Protein AF-A0AAD6VII6-F1 (afdb_monomer)

Nearest PDB structures (foldseek):
  1hwt-assembly2_G  TM=5.717E-01  e=2.076E-03  Saccharomyces cerevisiae
  1hwt-assembly2_H  TM=5.472E-01  e=1.261E-03  Saccharomyces cerevisiae
  6gys-assembly1_B  TM=6.138E-01  e=2.450E-01  Saccharomyces cerevisiae

Radius of gyration: 32.66 Å; Cα contacts (8 Å, |Δi|>4): 52; chains: 1; bounding box: 85×70×75 Å

Secondary structure (DSSP, 8-state):
--PPPPPPP------------------PPPSS-HHHHHTT------SS-HHHHHTT-GGG---SS--GGGS-TTHHHHHHHHHHHHHHHHHHHHHHTT-

pLDDT: mean 79.88, std 16.46, range [45.25, 97.81]

Structure (mmCIF, N/CA/C/O backbone):
data_AF-A0AAD6VII6-F1
#
_entry.id   AF-A0AAD6VII6-F1
#
loop_
_atom_site.group_PDB
_atom_site.id
_atom_site.type_symbol
_atom_site.label_atom_id
_atom_site.label_alt_id
_atom_site.label_comp_id
_atom_site.label_asym_id
_atom_site.label_entity_id
_atom_site.label_seq_id
_atom_site.pdbx_PDB_ins_code
_atom_site.Cartn_x
_atom_site.Cartn_y
_atom_site.Cartn_z
_atom_site.occupancy
_atom_site.B_iso_or_equiv
_atom_site.auth_seq_id
_atom_site.auth_comp_id
_atom_site.auth_asym_id
_atom_site.auth_atom_id
_atom_site.pdbx_PDB_model_num
ATOM 1 N N . MET A 1 1 ? 55.750 -63.123 -43.903 1.00 50.59 1 MET A N 1
ATOM 2 C CA . MET A 1 1 ? 55.596 -61.706 -44.292 1.00 50.59 1 MET A CA 1
ATOM 3 C C . MET A 1 1 ? 54.165 -61.313 -43.980 1.00 50.59 1 MET A C 1
ATOM 5 O O . MET A 1 1 ? 53.285 -61.614 -44.771 1.00 50.59 1 MET A O 1
ATOM 9 N N . SER A 1 2 ? 53.919 -60.743 -42.803 1.00 45.25 2 SER A N 1
ATOM 10 C CA . SER A 1 2 ? 52.568 -60.362 -42.378 1.00 45.25 2 SER A CA 1
ATOM 11 C C . SER A 1 2 ? 52.600 -58.893 -41.986 1.00 45.25 2 SER A C 1
ATOM 13 O O . SER A 1 2 ? 53.326 -58.510 -41.072 1.00 45.25 2 SER A O 1
ATOM 15 N N . ALA A 1 3 ? 51.888 -58.078 -42.760 1.00 57.22 3 ALA A N 1
ATOM 16 C CA . ALA A 1 3 ? 51.765 -56.640 -42.570 1.00 57.22 3 ALA A CA 1
ATOM 17 C C . ALA A 1 3 ? 50.872 -56.316 -41.351 1.00 57.22 3 ALA A C 1
ATOM 19 O O . ALA A 1 3 ? 49.955 -57.086 -41.053 1.00 57.22 3 ALA A O 1
ATOM 20 N N . PRO A 1 4 ? 51.113 -55.196 -40.645 1.00 62.81 4 PRO A N 1
ATOM 21 C CA . PRO A 1 4 ? 50.299 -54.782 -39.506 1.00 62.81 4 PRO A CA 1
ATOM 22 C C . PRO A 1 4 ? 48.944 -54.193 -39.953 1.00 62.81 4 PRO A C 1
ATOM 24 O O . PRO A 1 4 ? 48.879 -53.528 -40.990 1.00 62.81 4 PRO A O 1
ATOM 27 N N . PRO A 1 5 ? 47.862 -54.374 -39.172 1.00 63.62 5 PRO A N 1
ATOM 28 C CA . PRO A 1 5 ? 46.577 -53.746 -39.455 1.00 63.62 5 PRO A CA 1
ATOM 29 C C . PRO A 1 5 ? 46.616 -52.246 -39.124 1.00 63.62 5 PRO A C 1
ATOM 31 O O . PRO A 1 5 ? 46.935 -51.837 -38.008 1.00 63.62 5 PRO A O 1
ATOM 34 N N . THR A 1 6 ? 46.272 -51.412 -40.103 1.00 53.69 6 THR A N 1
ATOM 35 C CA . THR A 1 6 ? 46.126 -49.960 -39.951 1.00 53.69 6 THR A CA 1
ATOM 36 C C . THR A 1 6 ? 44.803 -49.617 -39.267 1.00 53.69 6 THR A C 1
ATOM 38 O O . THR A 1 6 ? 43.730 -49.884 -39.808 1.00 53.69 6 THR A O 1
ATOM 41 N N . SER A 1 7 ? 44.877 -48.992 -38.092 1.00 62.25 7 SER A N 1
ATOM 42 C CA . SER A 1 7 ? 43.731 -48.482 -37.333 1.00 62.25 7 SER A CA 1
ATOM 43 C C . SER A 1 7 ? 42.945 -47.411 -38.108 1.00 62.25 7 SER A C 1
ATOM 45 O O . SER A 1 7 ? 43.547 -46.422 -38.543 1.00 62.25 7 SER A O 1
ATOM 47 N N . PRO A 1 8 ? 41.608 -47.508 -38.231 1.00 58.44 8 PRO A N 1
ATOM 48 C CA . PRO A 1 8 ? 40.805 -46.402 -38.734 1.00 58.44 8 PRO A CA 1
ATOM 49 C C . PRO A 1 8 ? 40.666 -45.319 -37.653 1.00 58.44 8 PRO A C 1
ATOM 51 O O . PRO A 1 8 ? 40.227 -45.566 -36.529 1.00 58.44 8 PRO A O 1
ATOM 54 N N . LYS A 1 9 ? 41.079 -44.095 -37.996 1.00 50.75 9 LYS A N 1
ATOM 55 C CA . LYS A 1 9 ? 40.967 -42.902 -37.149 1.00 50.75 9 LYS A CA 1
ATOM 56 C C . LYS A 1 9 ? 39.487 -42.578 -36.922 1.00 50.75 9 LYS A C 1
ATOM 58 O O . LYS A 1 9 ? 38.751 -42.324 -37.868 1.00 50.75 9 LYS A O 1
ATOM 63 N N . SER A 1 10 ? 39.083 -42.580 -35.655 1.00 58.25 10 SER A N 1
ATOM 64 C CA . SER A 1 10 ? 37.739 -42.236 -35.189 1.00 58.25 10 SER A CA 1
ATOM 65 C C . SER A 1 10 ? 37.371 -40.805 -35.614 1.00 58.25 10 SER A C 1
ATOM 67 O O . SER A 1 10 ? 37.985 -39.840 -35.146 1.00 58.25 10 SER A O 1
ATOM 69 N N . LEU A 1 11 ? 36.406 -40.666 -36.532 1.00 60.72 11 LEU A N 1
ATOM 70 C CA . LEU A 1 11 ? 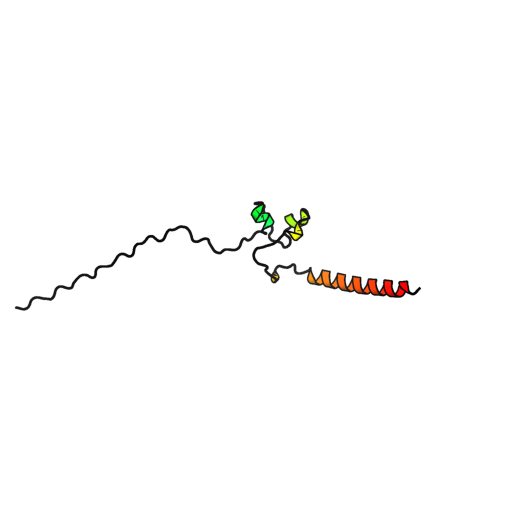35.813 -39.378 -36.889 1.00 60.72 11 LEU A CA 1
ATOM 71 C C . LEU A 1 11 ? 35.109 -38.822 -35.649 1.00 60.72 11 LEU A C 1
ATOM 73 O O . LEU A 1 11 ? 34.064 -39.311 -35.226 1.00 60.72 11 LEU A O 1
ATOM 77 N N . LYS A 1 12 ? 35.691 -37.777 -35.061 1.00 51.88 12 LYS A N 1
ATOM 78 C CA . LYS A 1 12 ? 35.001 -36.937 -34.087 1.00 51.88 12 LYS A CA 1
ATOM 79 C C . LYS A 1 12 ? 33.942 -36.151 -34.856 1.00 51.88 12 LYS A C 1
ATOM 81 O O . LYS A 1 12 ? 34.265 -35.164 -35.511 1.00 51.88 12 LYS A O 1
ATOM 86 N N . THR A 1 13 ? 32.695 -36.604 -34.801 1.00 51.84 13 THR A N 1
ATOM 87 C CA . THR A 1 13 ? 31.539 -35.812 -35.222 1.00 51.84 13 THR A CA 1
ATOM 88 C C . THR A 1 13 ? 31.514 -34.543 -34.377 1.00 51.84 13 THR A C 1
ATOM 90 O O . THR A 1 13 ? 31.207 -34.583 -33.186 1.00 51.84 13 THR A O 1
ATOM 93 N N . ALA A 1 14 ? 31.906 -33.421 -34.979 1.00 54.84 14 ALA A N 1
ATOM 94 C CA . ALA A 1 14 ? 31.720 -32.106 -34.398 1.00 54.84 14 ALA A CA 1
ATOM 95 C C . ALA A 1 14 ? 30.211 -31.861 -34.280 1.00 54.84 14 ALA A C 1
ATOM 97 O O . ALA A 1 14 ? 29.512 -31.723 -35.282 1.00 54.84 14 ALA A O 1
ATOM 98 N N . ALA A 1 15 ? 29.703 -31.867 -33.049 1.00 58.56 15 ALA A N 1
ATOM 99 C CA . ALA A 1 15 ? 28.373 -31.359 -32.756 1.00 58.56 15 ALA A CA 1
ATOM 100 C C . ALA A 1 15 ? 28.314 -29.873 -33.161 1.00 58.56 15 ALA A C 1
ATOM 102 O O . ALA A 1 15 ? 29.300 -29.162 -32.939 1.00 58.56 15 ALA A O 1
ATOM 103 N N . PRO A 1 16 ? 27.203 -29.377 -33.735 1.00 51.78 16 PRO A N 1
ATOM 104 C CA . PRO A 1 16 ? 27.074 -27.957 -34.006 1.00 51.78 16 PRO A CA 1
ATOM 105 C C . PRO A 1 16 ? 27.033 -27.215 -32.668 1.00 51.78 16 PRO A C 1
ATOM 107 O O . PRO A 1 16 ? 26.076 -27.309 -31.899 1.00 51.78 16 PRO A O 1
ATOM 110 N N . ALA A 1 17 ? 28.111 -26.494 -32.381 1.00 59.69 17 ALA A N 1
ATOM 111 C CA . ALA A 1 17 ? 28.152 -25.475 -31.352 1.00 59.69 17 ALA A CA 1
ATOM 112 C C . ALA A 1 17 ? 27.399 -24.246 -31.874 1.00 59.69 17 ALA A C 1
ATOM 114 O O . ALA A 1 17 ? 28.011 -23.271 -32.284 1.00 59.69 17 ALA A O 1
ATOM 115 N N . ASP A 1 18 ? 26.071 -24.314 -31.876 1.00 57.16 18 ASP A N 1
ATOM 116 C CA . ASP A 1 18 ? 25.217 -23.135 -32.039 1.00 57.16 18 ASP A CA 1
A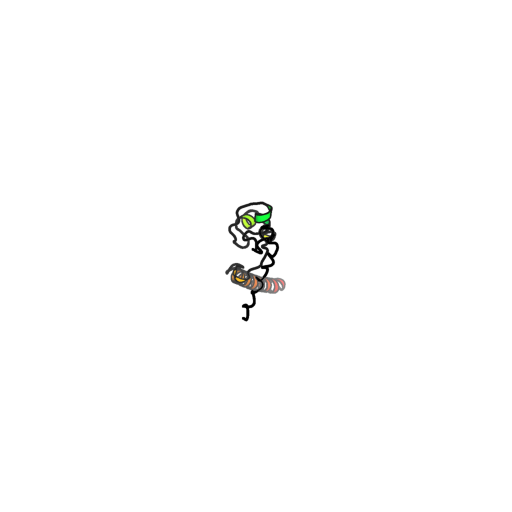TOM 117 C C . ASP A 1 18 ? 24.228 -23.083 -30.870 1.00 57.16 18 ASP A C 1
ATOM 119 O O . ASP A 1 18 ? 23.010 -23.189 -30.982 1.00 57.16 18 ASP A O 1
ATOM 123 N N . GLY A 1 19 ? 24.807 -23.034 -29.670 1.00 59.94 19 GLY A N 1
ATOM 124 C CA . GLY A 1 19 ? 24.091 -22.603 -28.485 1.00 59.94 19 GLY A CA 1
ATOM 125 C C . GLY A 1 19 ? 24.036 -21.088 -28.524 1.00 59.94 19 GLY A C 1
ATOM 126 O O . GLY A 1 19 ? 24.975 -20.437 -28.076 1.00 59.94 19 GLY A O 1
ATOM 127 N N . ASP A 1 20 ? 22.954 -20.542 -29.074 1.00 62.53 20 ASP A N 1
ATOM 128 C CA . ASP A 1 20 ? 22.640 -19.119 -29.016 1.00 62.53 20 ASP A CA 1
ATOM 129 C C . ASP A 1 20 ? 22.892 -18.599 -27.587 1.00 62.53 20 ASP A C 1
ATOM 131 O O . ASP A 1 20 ? 22.190 -18.933 -26.627 1.00 62.53 20 ASP A O 1
ATOM 135 N N . HIS A 1 21 ? 23.930 -17.772 -27.436 1.00 64.56 21 HIS A N 1
ATOM 136 C CA . HIS A 1 21 ? 24.252 -17.067 -26.201 1.00 64.56 21 HIS A CA 1
ATOM 137 C C . HIS A 1 21 ? 23.221 -15.979 -25.870 1.00 64.56 21 HIS A C 1
ATOM 139 O O . HIS A 1 21 ? 23.504 -15.126 -25.019 1.00 64.56 21 HIS A O 1
ATOM 145 N N . ARG A 1 22 ? 22.019 -15.989 -26.474 1.00 64.56 22 ARG A N 1
ATOM 146 C CA . ARG A 1 22 ? 20.812 -15.390 -25.900 1.00 64.56 22 ARG A CA 1
ATOM 147 C C . ARG A 1 22 ? 20.681 -15.896 -24.483 1.00 64.56 22 ARG A C 1
ATOM 149 O O . ARG A 1 22 ? 20.098 -16.935 -24.192 1.00 64.56 22 ARG A O 1
ATOM 156 N N . LYS A 1 23 ? 21.293 -15.122 -23.593 1.00 63.16 23 LYS A N 1
ATOM 157 C CA . LYS A 1 23 ? 21.404 -15.339 -22.168 1.00 63.16 23 LYS A CA 1
ATOM 158 C C . LYS A 1 23 ? 20.024 -15.713 -21.681 1.00 63.16 23 LYS A C 1
ATOM 160 O O . LYS A 1 23 ? 19.166 -14.839 -21.555 1.00 63.16 23 LYS A O 1
ATOM 165 N N . ARG A 1 24 ? 19.816 -17.018 -21.476 1.00 72.69 24 ARG A N 1
ATOM 166 C CA . ARG A 1 24 ? 18.550 -17.569 -21.010 1.00 72.69 24 ARG A CA 1
ATOM 167 C C . ARG A 1 24 ? 18.084 -16.670 -19.883 1.00 72.69 24 ARG A C 1
ATOM 169 O O . ARG A 1 24 ? 18.865 -16.402 -18.960 1.00 72.69 24 ARG A O 1
ATOM 176 N N . ARG A 1 25 ? 16.874 -16.119 -20.033 1.00 68.50 25 ARG A N 1
ATOM 177 C CA . ARG A 1 25 ? 16.312 -15.137 -19.104 1.00 68.50 25 ARG A CA 1
ATOM 178 C C . ARG A 1 25 ? 16.555 -15.676 -17.699 1.00 68.50 25 ARG A C 1
ATOM 180 O O . ARG A 1 25 ? 16.076 -16.755 -17.360 1.00 68.50 25 ARG A O 1
ATOM 187 N N . ARG A 1 26 ? 17.416 -14.996 -16.930 1.00 72.69 26 ARG A N 1
ATOM 188 C CA . ARG A 1 26 ? 17.753 -15.456 -15.580 1.00 72.69 26 ARG A CA 1
ATOM 189 C C . ARG A 1 26 ? 16.441 -15.471 -14.814 1.00 72.69 26 ARG A C 1
ATOM 191 O O . ARG A 1 26 ? 15.789 -14.435 -14.735 1.00 72.69 26 ARG A O 1
ATOM 198 N N . ASN A 1 27 ? 16.073 -16.630 -14.281 1.00 72.62 27 ASN A N 1
ATOM 199 C CA . ASN A 1 27 ? 14.827 -16.868 -13.553 1.00 72.62 27 ASN A CA 1
ATOM 200 C C . ASN A 1 27 ? 14.852 -16.201 -12.158 1.00 72.62 27 ASN A C 1
ATOM 202 O O . ASN A 1 27 ? 14.498 -16.807 -11.155 1.00 72.62 27 ASN A O 1
ATOM 206 N N . ARG A 1 28 ? 15.386 -14.976 -12.075 1.00 82.31 28 ARG A N 1
ATOM 207 C CA . ARG A 1 28 ? 15.590 -14.224 -10.841 1.00 82.31 28 ARG A CA 1
ATOM 208 C C . ARG A 1 28 ? 14.414 -13.276 -10.648 1.00 82.31 28 ARG A C 1
ATOM 210 O O . ARG A 1 28 ? 14.198 -12.397 -11.476 1.00 82.31 28 ARG A O 1
ATOM 217 N N . THR A 1 29 ? 13.740 -13.429 -9.518 1.00 82.88 29 THR A N 1
ATOM 218 C CA . THR A 1 29 ? 12.651 -12.568 -9.056 1.00 82.88 29 THR A CA 1
ATOM 219 C C . THR A 1 29 ? 13.091 -11.113 -8.923 1.00 82.88 29 THR A C 1
ATOM 221 O O . THR A 1 29 ? 14.217 -10.811 -8.498 1.00 82.88 29 THR A O 1
ATOM 224 N N . THR A 1 30 ? 12.180 -10.203 -9.250 1.00 87.44 30 THR A N 1
ATOM 225 C CA . THR A 1 30 ? 12.386 -8.767 -9.058 1.00 87.44 30 THR A CA 1
ATOM 226 C C . THR A 1 30 ? 12.488 -8.431 -7.566 1.00 87.44 30 THR A C 1
ATOM 228 O O . THR A 1 30 ? 11.638 -8.820 -6.772 1.00 87.44 30 THR A O 1
ATOM 231 N N . GLN A 1 31 ? 13.531 -7.692 -7.163 1.00 88.75 31 GLN A N 1
ATOM 232 C CA . GLN A 1 31 ? 13.743 -7.334 -5.749 1.00 88.75 31 GLN A CA 1
ATOM 233 C C . GLN A 1 31 ? 12.974 -6.082 -5.294 1.00 88.75 31 GLN A C 1
ATOM 235 O O . GLN A 1 31 ? 12.840 -5.852 -4.094 1.00 88.75 31 GLN A O 1
ATOM 240 N N . SER A 1 32 ? 12.508 -5.248 -6.224 1.00 94.00 32 SER A N 1
ATOM 241 C CA . SER A 1 32 ? 11.627 -4.104 -5.956 1.00 94.00 32 SER A CA 1
ATOM 242 C C . SER A 1 32 ? 10.156 -4.522 -5.988 1.00 94.00 32 SER A C 1
ATOM 244 O O . SER A 1 32 ? 9.810 -5.460 -6.704 1.00 94.00 32 SER A O 1
ATOM 246 N N . CYS A 1 33 ? 9.275 -3.788 -5.300 1.00 94.38 33 CYS A N 1
ATOM 247 C CA . CYS A 1 33 ? 7.835 -3.979 -5.487 1.00 94.38 33 CYS A CA 1
ATOM 248 C C . CYS A 1 33 ? 7.438 -3.715 -6.951 1.00 94.38 33 CYS A C 1
ATOM 250 O O . CYS A 1 33 ? 8.100 -2.948 -7.658 1.00 94.38 33 CYS A O 1
ATOM 252 N N . LEU A 1 34 ? 6.348 -4.332 -7.403 1.00 94.81 34 LEU A N 1
ATOM 253 C CA . LEU A 1 34 ? 5.848 -4.273 -8.775 1.00 94.81 34 LEU A CA 1
ATOM 254 C C . LEU A 1 34 ? 5.529 -2.839 -9.207 1.00 94.81 34 LEU A C 1
ATOM 256 O O . LEU A 1 34 ? 5.846 -2.456 -10.330 1.00 94.81 34 LEU A O 1
ATOM 260 N N . ASN A 1 35 ? 5.001 -2.011 -8.303 1.00 96.06 35 ASN A N 1
ATOM 261 C CA . ASN A 1 35 ? 4.720 -0.608 -8.595 1.00 96.06 35 ASN A CA 1
ATOM 262 C C . ASN A 1 35 ? 6.005 0.211 -8.827 1.00 96.06 35 ASN A C 1
ATOM 264 O O . ASN A 1 35 ? 6.124 0.935 -9.817 1.00 96.06 35 ASN A O 1
ATOM 268 N N . CYS A 1 36 ? 7.011 0.075 -7.957 1.00 96.44 36 CYS A N 1
ATOM 269 C CA . CYS A 1 36 ? 8.304 0.739 -8.153 1.00 96.44 36 CYS A CA 1
ATOM 270 C C . CYS A 1 36 ? 9.054 0.181 -9.369 1.00 96.44 36 CYS A C 1
ATOM 272 O O . CYS A 1 36 ? 9.729 0.941 -10.058 1.00 96.44 36 CYS A O 1
ATOM 274 N N . HIS A 1 37 ? 8.910 -1.114 -9.659 1.00 95.94 37 HIS A N 1
ATOM 275 C CA . HIS A 1 37 ? 9.471 -1.737 -10.853 1.00 95.94 37 HIS A CA 1
ATOM 276 C C . HIS A 1 37 ? 8.855 -1.153 -12.134 1.00 95.94 37 HIS A C 1
ATOM 278 O O . HIS A 1 37 ? 9.586 -0.683 -13.003 1.00 95.94 37 HIS A O 1
ATOM 284 N N . ALA A 1 38 ? 7.520 -1.106 -12.223 1.00 94.88 38 ALA A N 1
ATOM 285 C CA . ALA A 1 38 ? 6.794 -0.564 -13.373 1.00 94.88 38 ALA A CA 1
ATOM 286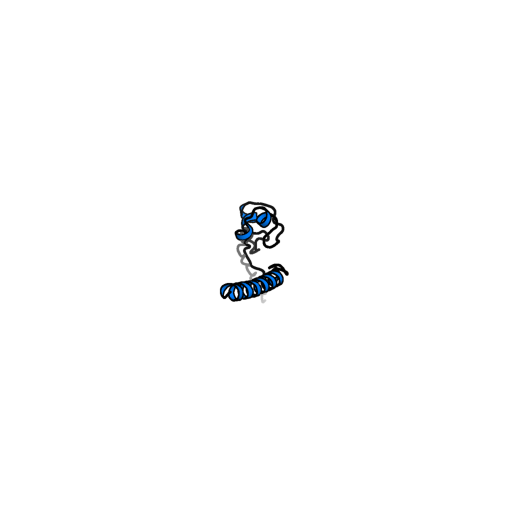 C C . ALA A 1 38 ? 7.083 0.930 -13.592 1.00 94.88 38 ALA A C 1
ATOM 288 O O . ALA A 1 38 ? 7.319 1.368 -14.715 1.00 94.88 38 ALA A O 1
ATOM 289 N N . THR A 1 39 ? 7.143 1.706 -12.506 1.00 95.38 39 THR A N 1
ATOM 290 C CA . THR A 1 39 ? 7.435 3.150 -12.548 1.00 95.38 39 THR A CA 1
ATOM 291 C C . THR A 1 39 ? 8.932 3.480 -12.577 1.00 95.38 39 THR A C 1
ATOM 293 O O . THR A 1 39 ? 9.296 4.658 -12.589 1.00 95.38 39 THR A O 1
ATOM 296 N N . LYS A 1 40 ? 9.807 2.462 -12.586 1.00 95.88 40 LYS A N 1
ATOM 297 C CA . LYS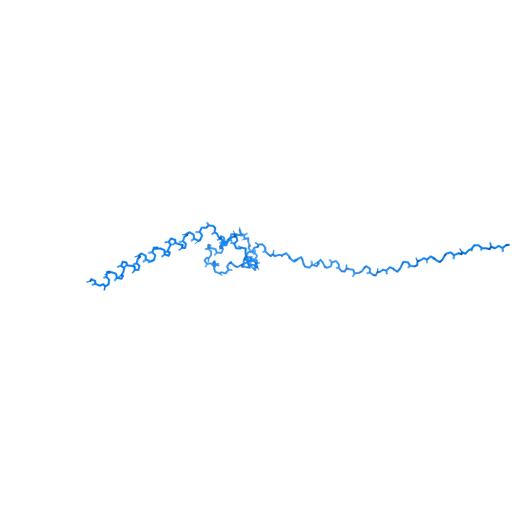 A 1 40 ? 11.277 2.585 -12.567 1.00 95.88 40 LYS A CA 1
ATOM 298 C C . LYS A 1 40 ? 11.791 3.500 -11.443 1.00 95.88 40 LYS A C 1
ATOM 300 O O . LYS A 1 40 ? 12.688 4.317 -11.643 1.00 95.88 40 LYS A O 1
ATOM 305 N N . ARG A 1 41 ? 11.206 3.390 -10.247 1.00 95.19 41 ARG A N 1
ATOM 306 C CA . ARG A 1 41 ? 11.592 4.160 -9.051 1.00 95.19 41 ARG A CA 1
ATOM 307 C C . ARG A 1 41 ? 12.410 3.315 -8.075 1.00 95.19 41 ARG A C 1
ATOM 309 O O . ARG A 1 41 ? 12.279 2.094 -8.024 1.00 95.19 41 ARG A O 1
ATOM 316 N N . MET A 1 42 ? 13.222 3.986 -7.254 1.00 94.88 42 MET A N 1
ATOM 317 C CA . MET A 1 42 ? 13.949 3.343 -6.157 1.00 94.88 42 MET A CA 1
ATOM 318 C C . MET A 1 42 ? 12.967 2.745 -5.140 1.00 94.88 42 MET A C 1
ATOM 320 O O . MET A 1 42 ? 12.010 3.404 -4.731 1.00 94.88 42 MET A O 1
ATOM 324 N N . CYS A 1 43 ? 13.219 1.498 -4.740 1.00 95.44 43 CYS A N 1
ATOM 325 C CA . CYS A 1 43 ? 12.426 0.759 -3.765 1.00 95.44 43 CYS A CA 1
ATOM 326 C C . CYS A 1 43 ? 13.318 0.368 -2.584 1.00 95.44 43 CYS A C 1
ATOM 328 O O . CYS A 1 43 ? 14.321 -0.321 -2.768 1.00 95.44 43 CYS A O 1
ATOM 330 N N . ASP A 1 44 ? 12.929 0.774 -1.378 1.00 93.81 44 ASP A N 1
ATOM 331 C CA . ASP A 1 44 ? 13.594 0.453 -0.109 1.00 93.81 44 ASP A CA 1
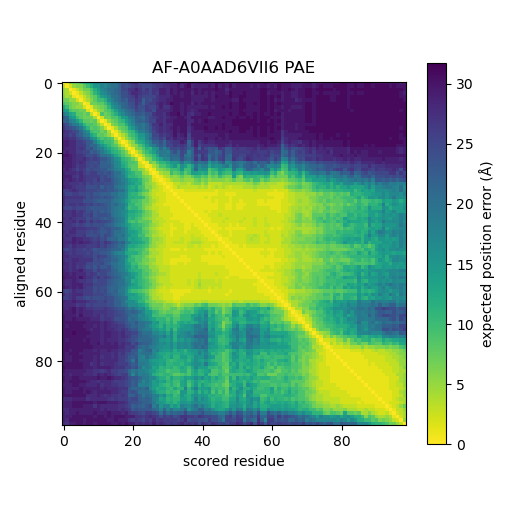ATOM 332 C C . ASP A 1 44 ? 13.300 -0.972 0.393 1.00 93.81 44 ASP A C 1
ATOM 334 O O . ASP A 1 44 ? 13.838 -1.398 1.411 1.00 93.81 44 ASP A O 1
ATOM 338 N N . ARG A 1 45 ? 12.474 -1.732 -0.339 1.00 90.38 45 ARG A N 1
ATOM 339 C CA . ARG A 1 45 ? 12.163 -3.156 -0.110 1.00 90.38 45 ARG A CA 1
ATOM 340 C C . ARG A 1 45 ? 11.506 -3.485 1.235 1.00 90.38 45 ARG A C 1
ATOM 342 O O . ARG A 1 45 ? 11.355 -4.662 1.562 1.00 90.38 45 ARG A O 1
ATOM 349 N N . LYS A 1 46 ? 11.086 -2.471 1.996 1.00 88.31 46 LYS A N 1
ATOM 350 C CA . LYS A 1 46 ? 10.159 -2.634 3.121 1.00 88.31 46 LYS A CA 1
ATOM 351 C C . LYS A 1 46 ? 8.767 -2.986 2.582 1.00 88.31 46 LYS A C 1
ATOM 353 O O . LYS A 1 46 ? 8.492 -2.813 1.388 1.00 88.31 46 LYS A O 1
ATOM 358 N N . ARG A 1 47 ? 7.900 -3.522 3.438 1.00 87.62 47 ARG A N 1
ATOM 359 C CA . ARG A 1 47 ? 6.533 -3.924 3.083 1.00 87.62 47 ARG A CA 1
ATOM 360 C C . ARG A 1 47 ? 5.522 -3.284 4.034 1.00 87.62 47 ARG A C 1
ATOM 362 O O . ARG A 1 47 ? 5.548 -3.627 5.213 1.00 87.62 47 ARG A O 1
ATOM 369 N N . PRO A 1 48 ? 4.632 -2.414 3.528 1.00 92.44 48 PRO A N 1
ATOM 370 C CA . PRO A 1 48 ? 4.756 -1.685 2.255 1.00 92.44 48 PRO A CA 1
ATOM 371 C C . PRO A 1 48 ? 6.064 -0.870 2.197 1.00 92.44 48 PRO A C 1
ATOM 373 O O . PRO A 1 48 ? 6.625 -0.501 3.229 1.00 92.44 48 PRO A O 1
ATOM 376 N N . CYS A 1 49 ? 6.606 -0.625 1.000 1.00 93.25 49 CYS A N 1
ATOM 377 C CA . CYS A 1 49 ? 7.840 0.157 0.875 1.00 93.25 49 CYS A CA 1
ATOM 378 C C . CYS A 1 49 ? 7.565 1.624 1.225 1.00 93.25 49 CYS A C 1
ATOM 380 O O . CYS A 1 49 ? 6.476 2.125 0.940 1.00 93.25 49 CYS A O 1
ATOM 382 N N . THR A 1 50 ? 8.546 2.325 1.799 1.00 94.94 50 THR A N 1
ATOM 383 C CA . THR A 1 50 ? 8.411 3.705 2.303 1.00 94.94 50 THR A CA 1
ATOM 384 C C . THR A 1 50 ? 7.750 4.627 1.283 1.00 94.94 50 THR A C 1
ATOM 386 O O . THR A 1 50 ? 6.847 5.385 1.624 1.00 94.94 50 THR A O 1
ATOM 389 N N . ARG A 1 51 ? 8.142 4.528 0.007 1.00 96.06 51 ARG A N 1
ATOM 390 C CA . ARG A 1 51 ? 7.553 5.355 -1.052 1.00 96.06 51 ARG A CA 1
ATOM 391 C C . ARG A 1 51 ? 6.072 5.061 -1.282 1.00 96.06 51 ARG A C 1
ATOM 393 O O . ARG A 1 51 ? 5.295 5.993 -1.448 1.00 96.06 51 ARG A O 1
ATOM 400 N N . CYS A 1 52 ? 5.680 3.789 -1.322 1.00 95.88 52 CYS A N 1
ATOM 401 C CA . CYS A 1 52 ? 4.270 3.439 -1.497 1.00 95.88 52 CYS A CA 1
ATOM 402 C C . CYS A 1 52 ? 3.445 3.837 -0.267 1.00 95.88 52 CYS A C 1
ATOM 404 O O . CYS A 1 52 ? 2.311 4.273 -0.434 1.00 95.88 52 CYS A O 1
ATOM 406 N N . SER A 1 53 ? 4.024 3.761 0.935 1.00 95.44 53 SER A N 1
ATOM 407 C CA . SER A 1 53 ? 3.393 4.243 2.167 1.00 95.44 53 SER A CA 1
ATOM 408 C C . SER A 1 53 ? 3.178 5.757 2.149 1.00 95.44 53 SER A C 1
ATOM 410 O O . SER A 1 53 ? 2.065 6.214 2.374 1.00 95.44 53 SER A O 1
ATOM 412 N N . GLN A 1 54 ? 4.210 6.538 1.815 1.00 95.88 54 GLN A N 1
ATOM 413 C CA . GLN A 1 54 ? 4.132 8.006 1.765 1.00 95.88 54 GLN A CA 1
ATOM 414 C C . GLN A 1 54 ? 3.158 8.519 0.701 1.00 95.88 54 GLN A C 1
ATOM 416 O O . GLN A 1 54 ? 2.523 9.548 0.891 1.00 95.88 54 GLN A O 1
ATOM 421 N N . LEU A 1 55 ? 3.036 7.803 -0.417 1.00 95.44 55 LEU A N 1
ATOM 422 C CA . LEU A 1 55 ? 2.102 8.143 -1.490 1.00 95.44 55 LEU A CA 1
ATOM 423 C C . LEU A 1 55 ? 0.668 7.655 -1.220 1.00 95.44 55 LEU A C 1
ATOM 425 O O . LEU A 1 55 ? -0.197 7.864 -2.063 1.00 95.44 55 LEU A O 1
ATOM 429 N N . GLY A 1 56 ? 0.414 6.965 -0.102 1.00 94.75 56 GLY A N 1
ATOM 430 C CA . GLY A 1 56 ? -0.908 6.413 0.211 1.00 94.75 56 GLY A CA 1
ATOM 431 C C . GLY A 1 56 ? -1.338 5.253 -0.696 1.00 94.75 56 GLY A C 1
ATOM 432 O O . GLY A 1 56 ? -2.497 4.860 -0.690 1.00 94.75 56 GLY A O 1
ATOM 433 N N . ILE A 1 57 ? -0.412 4.667 -1.459 1.00 95.06 57 ILE A N 1
ATOM 434 C CA . ILE A 1 57 ? -0.658 3.557 -2.398 1.00 95.06 57 ILE A CA 1
ATOM 435 C C . ILE A 1 57 ? -0.112 2.230 -1.861 1.00 95.06 57 ILE A C 1
ATOM 437 O O . ILE A 1 57 ? 0.311 1.354 -2.618 1.00 95.06 57 ILE A O 1
ATOM 441 N N . ALA A 1 58 ? -0.083 2.076 -0.537 1.00 92.62 58 ALA A N 1
ATOM 442 C CA . ALA A 1 58 ? 0.404 0.871 0.128 1.00 92.62 58 ALA A CA 1
ATOM 443 C C . ALA A 1 58 ? -0.321 -0.402 -0.350 1.00 92.62 58 ALA A C 1
ATOM 445 O O . ALA A 1 58 ? 0.327 -1.436 -0.494 1.00 92.62 58 ALA A O 1
ATOM 446 N N . GLY A 1 59 ? -1.614 -0.309 -0.690 1.00 90.75 59 GLY A N 1
ATOM 447 C CA . GLY A 1 59 ? -2.396 -1.416 -1.260 1.00 90.75 59 GLY A CA 1
ATOM 448 C C . GLY A 1 59 ? -1.899 -1.907 -2.627 1.00 90.75 59 GLY A C 1
ATOM 449 O O . GLY A 1 59 ? -2.093 -3.066 -2.974 1.00 90.75 59 GLY A O 1
ATOM 450 N N . ASN A 1 60 ? -1.176 -1.068 -3.374 1.00 93.19 60 ASN A N 1
ATOM 451 C CA . ASN A 1 60 ? -0.578 -1.413 -4.668 1.00 93.19 60 ASN A CA 1
ATOM 452 C C . ASN A 1 60 ? 0.893 -1.853 -4.524 1.00 93.19 60 ASN A C 1
ATOM 454 O O . ASN A 1 60 ? 1.576 -2.127 -5.516 1.00 93.19 60 ASN A O 1
ATOM 458 N N . CYS A 1 61 ? 1.421 -1.903 -3.297 1.00 93.56 61 CYS A N 1
ATOM 459 C CA . CYS A 1 61 ? 2.798 -2.284 -3.006 1.00 93.56 61 CYS A CA 1
ATOM 460 C C . CYS A 1 61 ? 2.954 -3.811 -2.941 1.00 93.56 61 CYS A C 1
ATOM 462 O O . CYS A 1 61 ? 3.188 -4.389 -1.882 1.00 93.56 61 CYS A O 1
ATOM 464 N N . VAL A 1 62 ? 2.834 -4.465 -4.095 1.00 92.50 62 VAL A N 1
ATOM 465 C CA . VAL A 1 62 ? 2.903 -5.930 -4.224 1.00 92.50 62 VAL A CA 1
ATOM 466 C C . VAL A 1 62 ? 4.286 -6.358 -4.709 1.00 92.50 62 VAL A C 1
ATOM 468 O O . VAL A 1 62 ? 4.960 -5.612 -5.417 1.00 92.50 62 VAL A O 1
ATOM 471 N N . TYR A 1 63 ? 4.731 -7.551 -4.336 1.00 91.50 63 TYR A N 1
ATOM 472 C CA . TYR A 1 63 ? 5.962 -8.171 -4.830 1.00 91.50 63 TYR A CA 1
ATOM 473 C C . TYR A 1 63 ? 5.615 -9.522 -5.460 1.00 91.50 63 TYR A C 1
ATOM 475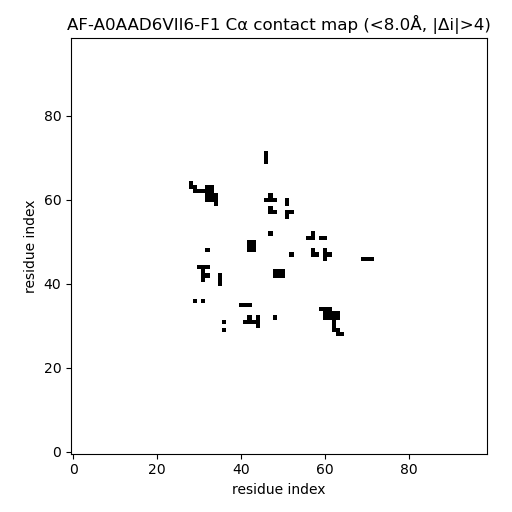 O O . TYR A 1 63 ? 4.607 -10.124 -5.121 1.00 91.50 63 TYR A O 1
ATOM 483 N N . GLU A 1 64 ? 6.467 -10.005 -6.358 1.00 87.06 64 GLU A N 1
ATOM 484 C CA . GLU A 1 64 ? 6.245 -11.239 -7.130 1.00 87.06 64 GLU A CA 1
ATOM 485 C C . GLU A 1 64 ? 6.290 -12.521 -6.270 1.00 87.06 64 GLU A C 1
ATOM 487 O O . GLU A 1 64 ? 5.776 -13.558 -6.673 1.00 87.06 64 GLU A O 1
ATOM 492 N N . VAL A 1 65 ? 6.890 -12.451 -5.077 1.00 81.94 65 VAL A N 1
ATOM 493 C CA . VAL A 1 65 ? 6.937 -13.543 -4.093 1.00 81.94 65 VAL A CA 1
ATOM 494 C C . VAL A 1 65 ? 6.630 -12.959 -2.725 1.00 81.94 65 VAL A C 1
ATOM 496 O O . VAL A 1 65 ? 7.313 -12.023 -2.304 1.00 81.94 65 VAL A O 1
ATOM 499 N N . ASP A 1 66 ? 5.637 -13.495 -2.023 1.00 68.62 66 ASP A N 1
ATOM 500 C CA . ASP A 1 66 ? 5.363 -13.155 -0.630 1.00 68.62 66 ASP A CA 1
ATOM 501 C C . ASP A 1 66 ? 6.271 -13.962 0.298 1.00 68.62 66 ASP A C 1
ATOM 503 O O . ASP A 1 66 ? 6.130 -15.171 0.438 1.00 68.62 66 ASP A O 1
ATOM 507 N N . ASP A 1 67 ? 7.236 -13.279 0.914 1.00 67.06 67 ASP A N 1
ATOM 508 C CA . ASP A 1 67 ? 8.077 -13.856 1.961 1.00 67.06 67 ASP A CA 1
ATOM 509 C C . ASP A 1 67 ? 7.389 -13.591 3.315 1.00 67.06 67 ASP A C 1
ATOM 511 O O . ASP A 1 67 ? 7.350 -12.432 3.752 1.00 67.06 67 ASP A O 1
ATOM 515 N N . PRO A 1 68 ? 6.791 -14.610 3.964 1.00 63.56 68 PRO A N 1
ATOM 516 C CA . PRO A 1 68 ? 6.005 -14.420 5.185 1.00 63.56 68 PRO A CA 1
ATOM 517 C C . PRO A 1 68 ? 6.862 -13.921 6.353 1.00 63.56 68 PRO A C 1
ATOM 519 O O . PRO A 1 68 ? 6.365 -13.209 7.217 1.00 63.56 68 PRO A O 1
ATOM 522 N N . ASN A 1 69 ? 8.171 -14.192 6.340 1.00 63.19 69 ASN A N 1
ATOM 523 C CA . ASN A 1 69 ? 9.100 -13.727 7.370 1.00 63.19 69 ASN A CA 1
ATOM 524 C C . ASN A 1 69 ? 9.412 -12.217 7.262 1.00 63.19 69 ASN A C 1
ATOM 526 O O . ASN A 1 69 ? 10.037 -11.637 8.148 1.00 63.19 69 ASN A O 1
ATOM 530 N N . ARG A 1 70 ? 8.990 -11.560 6.172 1.00 63.34 70 ARG A N 1
ATOM 531 C CA . ARG A 1 70 ? 9.182 -10.117 5.932 1.00 63.34 70 ARG A CA 1
ATOM 532 C C . ARG A 1 70 ? 7.918 -9.284 6.121 1.00 63.34 70 ARG A C 1
ATOM 534 O O . ARG A 1 70 ? 7.978 -8.063 5.956 1.00 63.34 70 ARG A O 1
ATOM 541 N N . GLN A 1 71 ? 6.789 -9.914 6.440 1.00 62.66 71 GLN A N 1
ATOM 542 C CA . GLN A 1 71 ? 5.595 -9.215 6.907 1.00 62.66 71 GLN A CA 1
ATOM 543 C C . GLN A 1 71 ? 5.906 -8.714 8.323 1.00 62.66 71 GLN A C 1
ATOM 545 O O . GLN A 1 71 ? 6.256 -9.499 9.196 1.00 62.66 71 GLN A O 1
ATOM 550 N N . GLY A 1 72 ? 5.947 -7.391 8.498 1.00 63.94 72 GLY A N 1
ATOM 551 C CA . GLY A 1 72 ? 6.631 -6.724 9.610 1.00 63.94 72 GLY A CA 1
ATOM 552 C C . GLY A 1 72 ? 6.356 -7.329 10.990 1.00 63.94 72 GLY A C 1
ATOM 553 O O . GLY A 1 72 ? 5.204 -7.507 11.382 1.00 63.94 72 GLY A O 1
ATOM 554 N N . GLN A 1 73 ? 7.438 -7.554 11.741 1.00 58.47 73 GLN A N 1
ATOM 555 C CA . GLN A 1 73 ? 7.520 -8.168 13.077 1.00 58.47 73 GLN A CA 1
ATOM 556 C C . GLN A 1 73 ? 6.772 -7.411 14.204 1.00 58.47 73 GLN A C 1
ATOM 558 O O . GLN A 1 73 ? 7.048 -7.634 15.371 1.00 58.47 73 GL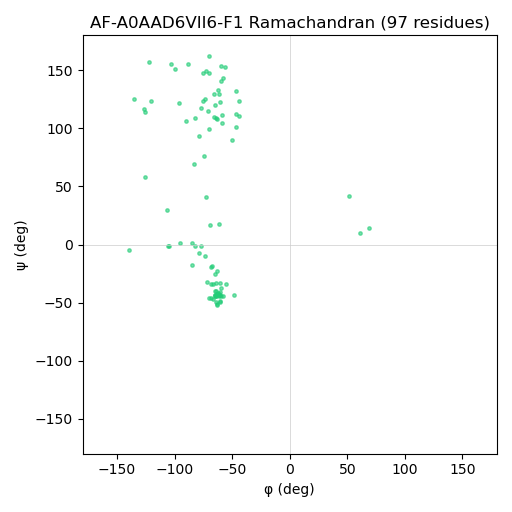N A O 1
ATOM 563 N N . GLY A 1 74 ? 5.837 -6.516 13.878 1.00 61.28 74 GLY A N 1
ATOM 564 C CA . GLY A 1 74 ? 4.999 -5.788 14.840 1.00 61.28 74 GLY A CA 1
ATOM 565 C C . GLY A 1 74 ? 3.535 -5.641 14.413 1.00 61.28 74 GLY A C 1
ATOM 566 O O . GLY A 1 74 ? 2.717 -5.159 15.190 1.00 61.28 74 GLY A O 1
ATOM 567 N N . GLN A 1 75 ? 3.169 -6.080 13.200 1.00 65.69 75 GLN A N 1
ATOM 568 C CA . GLN A 1 75 ? 1.784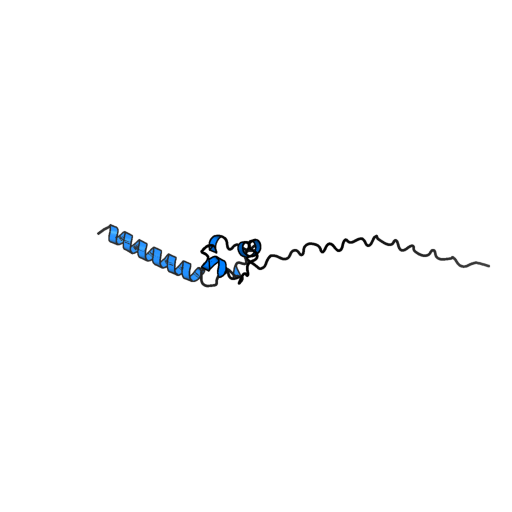 -5.980 12.729 1.00 65.69 75 GLN A CA 1
ATOM 569 C C . GLN A 1 75 ? 0.866 -6.972 13.461 1.00 65.69 75 GLN A C 1
ATOM 571 O O . GLN A 1 75 ? -0.304 -6.676 13.694 1.00 65.69 75 GLN A O 1
ATOM 576 N N . GLY A 1 76 ? 1.398 -8.134 13.856 1.00 72.00 76 GLY A N 1
ATOM 577 C CA . GLY A 1 76 ? 0.671 -9.115 14.665 1.00 72.00 76 GLY A CA 1
ATOM 578 C C . GLY A 1 76 ? 0.334 -8.584 16.059 1.00 72.00 76 GLY A C 1
ATOM 579 O O . GLY A 1 76 ? -0.808 -8.711 16.507 1.00 72.00 76 GLY A O 1
ATOM 580 N N . ASP A 1 77 ? 1.294 -7.921 16.705 1.00 79.12 77 ASP A N 1
ATOM 581 C CA . ASP A 1 77 ? 1.124 -7.364 18.049 1.00 79.12 77 ASP A CA 1
ATOM 582 C C . ASP A 1 77 ? 0.135 -6.198 18.046 1.00 79.12 77 ASP A C 1
ATOM 584 O O . ASP A 1 77 ? -0.776 -6.148 18.872 1.00 79.12 77 ASP A O 1
ATOM 588 N N . GLU A 1 78 ? 0.270 -5.281 17.084 1.00 85.94 78 GLU A N 1
ATOM 589 C CA . GLU A 1 78 ? -0.643 -4.148 16.937 1.00 85.94 78 GLU A CA 1
ATOM 590 C C . GLU A 1 78 ? -2.064 -4.605 16.601 1.00 85.94 78 GLU A C 1
ATOM 592 O O . GLU A 1 78 ? -3.017 -4.166 17.244 1.00 85.94 78 GLU A O 1
ATOM 597 N N . ARG A 1 79 ? -2.219 -5.556 15.671 1.00 89.69 79 ARG A N 1
ATOM 598 C CA . ARG A 1 79 ? -3.526 -6.142 15.346 1.00 89.69 79 ARG A CA 1
ATOM 599 C C . ARG A 1 79 ? -4.175 -6.765 16.577 1.00 89.69 79 ARG A C 1
ATOM 601 O O . ARG A 1 79 ? -5.359 -6.545 16.806 1.00 89.69 79 ARG A O 1
ATOM 608 N N . SER A 1 80 ? -3.415 -7.514 17.370 1.00 92.19 80 SER A N 1
ATOM 609 C CA . SER A 1 80 ? -3.933 -8.165 18.578 1.00 92.19 80 SER A CA 1
ATOM 610 C C . SER A 1 80 ? -4.370 -7.138 19.626 1.00 92.19 80 SER A C 1
ATOM 612 O O . SER A 1 80 ? -5.459 -7.250 20.185 1.00 92.19 80 SER A O 1
ATOM 614 N N . ARG A 1 81 ? -3.571 -6.083 19.840 1.00 95.00 81 ARG A N 1
ATOM 615 C CA . ARG A 1 81 ? -3.916 -4.968 20.739 1.00 95.00 81 ARG A CA 1
ATOM 616 C C . ARG A 1 81 ? -5.182 -4.239 20.291 1.00 95.00 81 ARG A C 1
ATOM 618 O O . ARG A 1 81 ? -6.044 -3.966 21.122 1.00 95.00 81 ARG A O 1
ATOM 625 N N . LEU A 1 82 ? -5.308 -3.955 18.993 1.00 95.00 82 LEU A N 1
ATOM 626 C CA . LEU A 1 82 ? -6.487 -3.299 18.425 1.00 95.00 82 LEU A CA 1
ATOM 627 C C . LEU A 1 82 ? -7.738 -4.166 18.575 1.00 95.00 82 LEU A C 1
ATOM 629 O O . LEU A 1 82 ? -8.765 -3.656 19.006 1.00 95.00 82 LEU A O 1
ATOM 633 N N . MET A 1 83 ? -7.650 -5.467 18.289 1.00 96.06 83 MET A N 1
ATOM 634 C CA . MET A 1 83 ? -8.779 -6.394 18.445 1.00 96.06 83 MET A CA 1
ATOM 635 C C . MET A 1 83 ? -9.250 -6.479 19.901 1.00 96.06 83 MET A C 1
ATOM 637 O O . MET A 1 83 ? -10.448 -6.403 20.157 1.00 96.06 83 MET A O 1
ATOM 641 N N . ASN A 1 84 ? -8.320 -6.546 20.860 1.00 97.50 84 ASN A N 1
ATOM 642 C CA . ASN A 1 84 ? -8.663 -6.512 22.285 1.00 97.50 84 ASN A CA 1
ATOM 643 C C . ASN A 1 84 ? -9.354 -5.202 22.675 1.00 97.50 84 ASN A C 1
ATOM 645 O O . ASN A 1 84 ? -10.360 -5.220 23.380 1.00 97.50 84 ASN A O 1
ATOM 649 N N . ARG A 1 85 ? -8.843 -4.06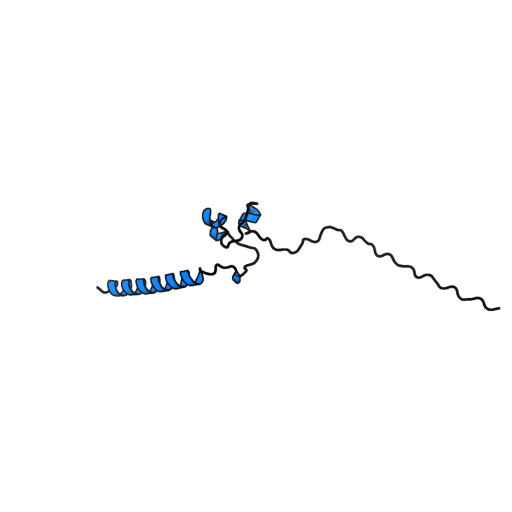3 22.189 1.00 97.00 85 ARG A N 1
ATOM 650 C CA . ARG A 1 85 ? -9.442 -2.756 22.470 1.00 97.00 85 ARG A CA 1
ATOM 651 C C . ARG A 1 85 ? -10.838 -2.622 21.864 1.00 97.00 85 ARG A C 1
ATOM 653 O O . ARG A 1 85 ? -11.718 -2.068 22.511 1.00 97.00 85 ARG A O 1
ATOM 660 N N . VAL A 1 86 ? -11.049 -3.131 20.649 1.00 97.81 86 VAL A N 1
ATOM 661 C CA . VAL A 1 86 ? -12.372 -3.163 20.005 1.00 97.81 86 VAL A CA 1
ATOM 662 C C . VAL A 1 86 ? -13.346 -3.990 20.841 1.00 97.81 86 VAL A C 1
ATOM 664 O O . VAL A 1 86 ? -14.414 -3.488 21.169 1.00 97.81 86 VAL A O 1
ATOM 667 N N . ALA A 1 87 ? -12.958 -5.193 21.270 1.00 97.62 87 ALA A N 1
ATOM 668 C CA . ALA A 1 87 ? -13.813 -6.053 22.089 1.00 97.62 87 ALA A CA 1
ATOM 669 C C . ALA A 1 87 ? -14.204 -5.408 23.435 1.00 97.62 87 ALA A C 1
ATOM 671 O O . ALA A 1 87 ? -15.356 -5.500 23.858 1.00 97.62 87 ALA A O 1
ATOM 672 N N . GLU A 1 88 ? -13.262 -4.727 24.097 1.00 96.75 88 GLU A N 1
ATOM 673 C CA . GLU A 1 88 ? -13.522 -3.968 25.327 1.00 96.75 88 GLU A CA 1
ATOM 674 C C . GLU A 1 88 ? -14.549 -2.848 25.086 1.00 96.75 88 GLU A C 1
ATOM 676 O O . GLU A 1 88 ? -15.541 -2.744 25.808 1.00 96.75 88 GLU A O 1
ATOM 681 N N . LEU A 1 89 ? -14.348 -2.046 24.034 1.00 97.19 89 LEU A N 1
ATOM 682 C CA . LEU A 1 89 ? -15.247 -0.946 23.673 1.00 97.19 89 LEU A CA 1
ATOM 683 C C . LEU A 1 89 ? -16.650 -1.443 23.305 1.00 97.19 89 LEU A C 1
ATOM 685 O O . LEU A 1 89 ? -17.642 -0.862 23.739 1.00 97.19 89 LEU A O 1
ATOM 689 N N . GLU A 1 90 ? -16.744 -2.534 22.546 1.00 96.62 90 GLU A N 1
ATOM 690 C CA . GLU A 1 90 ? -18.019 -3.174 22.213 1.00 96.62 90 GLU A CA 1
ATOM 691 C C . GLU A 1 90 ? -18.764 -3.663 23.463 1.00 96.62 90 GLU A C 1
ATOM 693 O O . GLU A 1 90 ? -19.994 -3.622 23.500 1.00 96.62 90 GLU A O 1
ATOM 698 N N . GLY A 1 91 ? -18.042 -4.102 24.500 1.00 95.62 91 GLY A N 1
ATOM 699 C CA . GLY A 1 91 ? -18.614 -4.444 25.802 1.00 95.62 91 GLY A CA 1
ATOM 700 C C . GLY A 1 91 ? -19.261 -3.243 26.490 1.00 95.62 91 GLY A C 1
ATOM 701 O O . GLY A 1 91 ? -20.437 -3.309 26.845 1.00 95.62 91 GLY A O 1
ATOM 702 N N . VAL A 1 92 ? -18.520 -2.137 26.599 1.00 95.06 92 VAL A N 1
ATOM 703 C CA . VAL A 1 92 ? -19.000 -0.888 27.216 1.00 95.06 92 VAL A CA 1
ATOM 704 C C . VAL A 1 92 ? -20.227 -0.345 26.488 1.00 95.06 92 VAL A C 1
ATOM 706 O O . VAL A 1 92 ? -21.206 0.030 27.125 1.00 95.06 92 VAL A O 1
ATOM 709 N N . ILE A 1 93 ? -20.206 -0.335 25.151 1.00 96.38 93 ILE A N 1
ATOM 710 C CA . ILE A 1 93 ? -21.342 0.133 24.344 1.00 96.38 93 ILE A CA 1
ATOM 711 C C . ILE A 1 93 ? -22.584 -0.714 24.622 1.00 96.38 93 ILE A C 1
ATOM 713 O O . ILE A 1 93 ? -23.676 -0.170 24.766 1.00 96.38 93 ILE A O 1
ATOM 717 N N . ARG A 1 94 ? -22.433 -2.039 24.710 1.00 94.00 94 ARG A N 1
ATOM 718 C CA . ARG A 1 94 ? -23.554 -2.953 24.954 1.00 94.00 94 ARG A CA 1
ATOM 719 C C . ARG A 1 94 ? -24.189 -2.730 26.325 1.00 94.00 94 ARG A C 1
ATOM 721 O O . ARG A 1 94 ? -25.409 -2.775 26.425 1.00 94.00 94 ARG A O 1
ATOM 728 N N . GLU A 1 95 ? -23.376 -2.477 27.347 1.00 90.38 95 GLU A N 1
ATOM 729 C CA . GLU A 1 95 ? -23.847 -2.179 28.703 1.00 90.38 95 GLU A CA 1
ATOM 730 C C . GLU A 1 95 ? -24.522 -0.801 28.779 1.00 90.38 95 GLU A C 1
ATOM 732 O O . GLU A 1 95 ? -25.642 -0.690 29.271 1.00 90.38 95 GLU A O 1
ATOM 737 N N . ALA A 1 96 ? -23.907 0.227 28.187 1.00 86.56 96 ALA A N 1
ATOM 738 C CA . ALA A 1 96 ? -24.455 1.584 28.125 1.00 86.56 96 ALA A CA 1
ATOM 739 C C . ALA A 1 96 ? -25.719 1.703 27.254 1.00 86.56 96 ALA A C 1
ATOM 741 O O . ALA A 1 96 ? -26.459 2.671 27.374 1.00 86.56 96 ALA A O 1
ATOM 742 N N . SER A 1 97 ? -25.979 0.734 26.371 1.00 79.62 97 SER A N 1
ATOM 743 C CA . SER A 1 97 ? -27.196 0.695 25.547 1.00 79.62 97 SER A CA 1
ATOM 744 C C . SER A 1 97 ? -28.430 0.181 26.304 1.00 79.62 97 SER A C 1
ATOM 746 O O . SER A 1 97 ? -29.524 0.199 25.746 1.00 79.62 97 SER A O 1
ATOM 748 N N . TRP A 1 98 ? -28.270 -0.306 27.541 1.00 64.25 98 TRP A N 1
ATOM 749 C CA . TRP A 1 98 ? -29.363 -0.790 28.397 1.00 64.25 98 TRP A CA 1
ATOM 750 C C . TRP A 1 98 ? -29.710 0.180 29.548 1.00 64.25 98 TRP A C 1
ATOM 752 O O . TRP A 1 98 ? -30.625 -0.086 30.328 1.00 64.25 98 TRP A O 1
ATOM 762 N N . THR A 1 99 ? -28.996 1.304 29.655 1.00 55.78 99 THR A N 1
ATOM 763 C CA . THR A 1 99 ? -29.256 2.406 30.601 1.00 55.78 99 THR A CA 1
ATOM 764 C C . THR A 1 99 ? -29.810 3.618 29.874 1.00 55.78 99 THR A C 1
ATOM 766 O O . THR A 1 99 ? -30.789 4.206 30.378 1.00 55.78 99 THR A O 1
#

Organism: NCBI:txid153505

Mean predicted aligned error: 15.75 Å

InterPro domains:
  IPR001138 Zn(2)Cys(6) fungal-type DNA-binding domain [PF00172] (31-65)
  IPR001138 Zn(2)Cys(6) fungal-type DNA-binding domain [PS00463] (32-61)
  IPR001138 Zn(2)Cys(6) fungal-type DNA-binding domain [PS50048] (32-63)
  IPR001138 Zn(2)Cys(6) fungal-type DNA-binding domain [SM00066] (27-72)
  IPR036864 Zn(2)-C6 fungal-type DNA-binding domain superfamily [G3DSA:4.10.240.10] (30-99)
  IPR036864 Zn(2)-C6 fungal-type DNA-binding domain superfamily [SSF57701] (22-69)

Sequence (99 aa):
MSAPPTSPKSLKTAAPADGDHRKRRRNRTTQSCLNCHATKRMCDRKRPCTRCSQLGIAGNCVYEVDDPNRQGQGQGDERSRLMNRVAELEGVIREASWT

Solvent-accessible surface area (backbone atoms only — not comparable to full-atom values): 6531 Å² total; per-residue (Å²): 142,82,82,82,86,80,80,83,79,80,79,78,79,78,72,85,88,74,76,72,77,71,70,69,78,72,91,67,79,72,80,41,32,52,51,32,54,76,70,72,46,92,56,81,62,46,69,52,22,64,69,31,48,76,69,72,41,36,93,59,46,43,55,93,67,88,58,75,89,59,57,52,98,53,57,68,59,51,50,51,54,50,52,53,51,50,56,53,52,54,50,53,52,57,57,61,71,78,110

Foldseek 3Di:
DDDDDDDDDDPPPDDPPPPPPPPPPPPDFDQAFPVCVVVVHDFPSQQQTPVCVVVVNSVSRHGPDDDVVRPDPCPVVVVVVVVVVVVVVVVVVVVVVVD